Protein AF-A0A937AB91-F1 (afdb_monomer_lite)

pLDDT: mean 72.65, std 16.51, range [48.28, 94.38]

Foldseek 3Di:
DPDPPVVVVVVVVVVVVVVVVVVVVVVVVVVCVVDPDDPPDPPPDDPPPPDDDDDDDD

Radius of gyration: 21.01 Å; chains: 1; bounding box: 45×52×47 Å

Structure (mmCIF, N/CA/C/O backbone):
data_AF-A0A937AB91-F1
#
_entry.id   AF-A0A937AB91-F1
#
loop_
_atom_site.group_PDB
_atom_site.id
_atom_site.type_symbol
_atom_site.label_atom_id
_atom_site.label_alt_id
_atom_site.label_comp_id
_atom_site.label_asym_id
_atom_site.label_entity_id
_atom_site.label_seq_id
_atom_site.pdbx_PDB_ins_code
_atom_site.Cartn_x
_atom_site.Cartn_y
_atom_site.Cartn_z
_atom_site.occupancy
_atom_site.B_iso_or_equiv
_atom_site.auth_seq_id
_atom_site.auth_comp_id
_atom_site.auth_asym_id
_atom_site.auth_atom_id
_atom_site.pdbx_PDB_model_num
ATOM 1 N N . MET A 1 1 ? 20.148 -1.720 -23.374 1.00 64.50 1 MET A N 1
ATOM 2 C CA . MET A 1 1 ? 19.427 -1.750 -22.082 1.00 64.50 1 MET A CA 1
ATOM 3 C C . MET A 1 1 ? 18.223 -2.670 -22.204 1.00 64.50 1 MET A C 1
ATOM 5 O O . MET A 1 1 ? 17.521 -2.580 -23.207 1.00 64.50 1 MET A O 1
ATOM 9 N N . ALA A 1 2 ? 17.984 -3.556 -21.231 1.00 75.00 2 ALA A N 1
ATOM 10 C CA . ALA A 1 2 ? 16.714 -4.278 -21.165 1.00 75.00 2 ALA A CA 1
ATOM 11 C C . ALA A 1 2 ? 15.574 -3.253 -21.077 1.00 75.00 2 ALA A C 1
ATOM 13 O O . ALA A 1 2 ? 15.711 -2.243 -20.385 1.00 75.00 2 ALA A O 1
ATOM 14 N N . LYS A 1 3 ? 14.479 -3.478 -21.810 1.00 79.81 3 LYS A N 1
ATOM 15 C CA . LYS A 1 3 ? 13.302 -2.609 -21.733 1.00 79.81 3 LYS A CA 1
ATOM 16 C C . LYS A 1 3 ? 12.845 -2.567 -20.265 1.00 79.81 3 LYS A C 1
ATOM 18 O O . LYS A 1 3 ? 12.572 -3.639 -19.719 1.00 79.81 3 LYS A O 1
ATOM 23 N N . PRO A 1 4 ? 12.780 -1.395 -19.611 1.00 79.50 4 PRO A N 1
ATOM 24 C CA . PRO A 1 4 ? 12.277 -1.311 -18.246 1.00 79.50 4 PRO A CA 1
ATOM 25 C C . PRO A 1 4 ? 10.839 -1.846 -18.202 1.00 79.50 4 PRO A C 1
ATOM 27 O O . PRO A 1 4 ? 9.939 -1.330 -18.865 1.00 79.50 4 PRO A O 1
ATOM 30 N N . ASN A 1 5 ? 10.628 -2.936 -17.459 1.00 83.19 5 ASN A N 1
ATOM 31 C CA . ASN A 1 5 ? 9.318 -3.567 -17.311 1.00 83.19 5 ASN A CA 1
ATOM 32 C C . ASN A 1 5 ? 8.520 -2.842 -16.218 1.00 83.19 5 ASN A C 1
ATOM 34 O O . ASN A 1 5 ? 8.341 -3.334 -15.101 1.00 83.19 5 ASN A O 1
ATOM 38 N N . TYR A 1 6 ? 8.048 -1.643 -16.557 1.00 86.12 6 TYR A N 1
ATOM 39 C CA . TYR A 1 6 ? 7.270 -0.794 -15.655 1.00 86.12 6 TYR A CA 1
ATOM 40 C C . TYR A 1 6 ? 5.973 -1.457 -15.173 1.00 86.12 6 TYR A C 1
ATOM 42 O O . TYR A 1 6 ? 5.515 -1.171 -14.069 1.00 86.12 6 TYR A O 1
ATOM 50 N N . SER A 1 7 ? 5.397 -2.380 -15.950 1.00 88.00 7 SER A N 1
ATOM 51 C CA . SER A 1 7 ? 4.204 -3.132 -15.543 1.00 88.00 7 SER A CA 1
ATOM 52 C C . SER A 1 7 ? 4.481 -4.046 -14.347 1.00 88.00 7 SER A C 1
ATOM 54 O O . SER A 1 7 ? 3.661 -4.127 -13.430 1.00 88.00 7 SER A O 1
ATOM 56 N N . PHE A 1 8 ? 5.644 -4.706 -14.321 1.00 88.25 8 PHE A N 1
ATOM 57 C CA . PHE A 1 8 ? 6.057 -5.529 -13.185 1.00 88.25 8 PHE A CA 1
ATOM 58 C C . PHE A 1 8 ? 6.398 -4.670 -11.965 1.00 88.25 8 PHE A C 1
ATOM 60 O O . PHE A 1 8 ? 5.914 -4.952 -10.871 1.00 88.25 8 PHE A O 1
ATOM 67 N N . GLU A 1 9 ? 7.155 -3.587 -12.150 1.00 90.38 9 GLU A N 1
ATOM 68 C CA . GLU A 1 9 ? 7.527 -2.676 -11.061 1.00 90.38 9 GLU A CA 1
ATOM 69 C C . GLU A 1 9 ? 6.297 -2.014 -10.418 1.00 90.38 9 GLU A C 1
ATOM 71 O O . GLU A 1 9 ? 6.188 -1.940 -9.191 1.00 90.38 9 GLU A O 1
ATOM 76 N N . LYS A 1 10 ? 5.311 -1.618 -11.232 1.00 92.50 10 LYS A N 1
ATOM 77 C CA . LYS A 1 10 ? 4.020 -1.115 -10.752 1.00 92.50 10 LYS A CA 1
ATOM 78 C C . LYS A 1 10 ? 3.290 -2.173 -9.925 1.00 92.50 10 LYS A C 1
ATOM 80 O O . LYS A 1 10 ? 2.889 -1.886 -8.799 1.00 92.50 10 LYS A O 1
ATOM 85 N N . ARG A 1 11 ? 3.171 -3.406 -10.437 1.00 92.31 11 ARG A N 1
ATOM 86 C CA . ARG A 1 11 ? 2.510 -4.509 -9.722 1.00 92.31 11 ARG A CA 1
ATOM 87 C C . ARG A 1 11 ? 3.224 -4.847 -8.409 1.00 92.31 11 ARG A C 1
ATOM 89 O O . ARG A 1 11 ? 2.551 -5.079 -7.415 1.00 92.31 11 ARG A O 1
ATOM 96 N N . GLN A 1 12 ? 4.558 -4.826 -8.370 1.00 94.19 12 GLN A N 1
ATOM 97 C CA . GLN A 1 12 ? 5.330 -5.036 -7.139 1.00 94.19 12 GLN A CA 1
ATOM 98 C C . GLN A 1 12 ? 5.061 -3.946 -6.095 1.00 94.19 12 GLN A C 1
ATOM 100 O O . GLN A 1 12 ? 4.823 -4.267 -4.933 1.00 94.19 12 GLN A O 1
ATOM 105 N N . ARG A 1 13 ? 5.024 -2.666 -6.497 1.00 93.06 13 ARG A N 1
ATOM 106 C CA . ARG A 1 13 ? 4.684 -1.559 -5.584 1.00 93.06 13 ARG A CA 1
ATOM 107 C C . ARG A 1 13 ? 3.270 -1.694 -5.019 1.00 93.06 13 ARG A C 1
ATOM 109 O O . ARG A 1 13 ? 3.072 -1.481 -3.826 1.00 93.06 13 ARG A O 1
ATOM 116 N N . GLU A 1 14 ? 2.303 -2.067 -5.852 1.00 94.38 14 GLU A N 1
ATOM 117 C CA . GLU A 1 14 ? 0.914 -2.292 -5.428 1.00 94.38 14 GLU A CA 1
ATOM 118 C C . GLU A 1 14 ? 0.808 -3.489 -4.474 1.00 94.38 14 GLU A C 1
ATOM 120 O O . GLU A 1 14 ? 0.192 -3.382 -3.416 1.00 94.38 14 GLU A O 1
ATOM 125 N N . LEU A 1 15 ? 1.480 -4.604 -4.790 1.00 92.31 15 LEU A N 1
ATOM 126 C CA . LEU A 1 15 ? 1.534 -5.789 -3.930 1.00 92.31 15 LEU A CA 1
ATOM 127 C C . LEU A 1 15 ? 2.203 -5.492 -2.584 1.00 92.31 15 LEU A C 1
ATOM 129 O O . LEU A 1 15 ? 1.716 -5.954 -1.556 1.00 92.31 15 LEU A O 1
ATOM 133 N N . ALA A 1 16 ? 3.281 -4.706 -2.563 1.00 93.81 16 ALA A N 1
ATOM 134 C CA . ALA A 1 16 ? 3.954 -4.308 -1.330 1.00 93.81 16 ALA A CA 1
ATOM 135 C C . ALA A 1 16 ? 3.052 -3.428 -0.450 1.00 93.81 16 ALA A C 1
ATOM 137 O O . ALA A 1 16 ? 2.920 -3.679 0.749 1.00 93.81 16 ALA A O 1
ATOM 138 N N . LYS A 1 17 ? 2.379 -2.433 -1.047 1.00 94.12 17 LYS A N 1
ATOM 139 C CA . LYS A 1 17 ? 1.403 -1.592 -0.336 1.00 94.12 17 LYS A CA 1
ATOM 140 C C . LYS A 1 17 ? 0.241 -2.423 0.207 1.00 94.12 17 LYS A C 1
ATOM 142 O O . LYS A 1 17 ? -0.122 -2.257 1.369 1.00 94.12 17 LYS A O 1
ATOM 147 N N . LYS A 1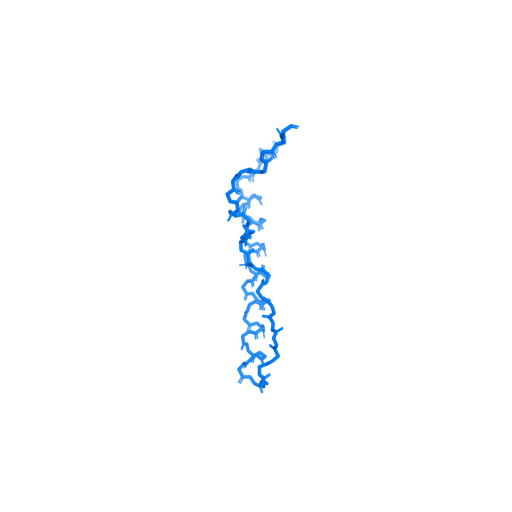 18 ? -0.302 -3.337 -0.604 1.00 93.69 18 LYS A N 1
ATOM 148 C CA . LYS A 1 18 ? -1.419 -4.202 -0.216 1.00 93.69 18 LYS A CA 1
ATOM 149 C C . LYS A 1 18 ? -1.037 -5.132 0.936 1.00 93.69 18 LYS A C 1
ATOM 151 O O . LYS A 1 18 ? -1.709 -5.097 1.959 1.00 93.69 18 LYS A O 1
ATOM 156 N N . LYS A 1 19 ? 0.089 -5.850 0.834 1.00 92.31 19 LYS A N 1
ATOM 157 C CA . LYS A 1 19 ? 0.600 -6.718 1.911 1.00 92.31 19 LYS A CA 1
ATOM 158 C C . LYS A 1 19 ? 0.791 -5.953 3.219 1.00 92.31 19 LYS A C 1
ATOM 160 O O . LYS A 1 19 ? 0.331 -6.406 4.257 1.00 92.31 19 LYS A O 1
ATOM 165 N N . LYS A 1 20 ? 1.397 -4.761 3.164 1.00 92.50 20 LYS A N 1
ATOM 166 C CA . LYS A 1 20 ? 1.604 -3.922 4.354 1.00 92.50 20 LYS A CA 1
ATOM 167 C C . LYS A 1 20 ? 0.285 -3.433 4.965 1.00 92.50 20 LYS A C 1
ATOM 169 O O . LYS A 1 20 ? 0.187 -3.344 6.185 1.00 92.50 20 LYS A O 1
ATOM 174 N N . LYS A 1 21 ? -0.725 -3.103 4.147 1.00 92.81 21 LYS A N 1
ATOM 175 C CA . LYS A 1 21 ? -2.065 -2.723 4.633 1.00 92.81 21 LYS A CA 1
ATOM 176 C C . LYS A 1 21 ? -2.778 -3.925 5.261 1.00 92.81 21 LYS A C 1
ATOM 178 O O . LYS A 1 21 ? -3.290 -3.797 6.365 1.00 92.81 21 LYS A O 1
ATOM 183 N N . GLU A 1 22 ? -2.766 -5.081 4.600 1.00 88.31 22 GLU A N 1
ATOM 184 C CA . GLU A 1 22 ? -3.402 -6.312 5.091 1.00 88.31 22 GLU A CA 1
ATOM 185 C C . GLU A 1 22 ? -2.758 -6.831 6.384 1.00 88.31 22 GLU A C 1
ATOM 187 O O . GLU A 1 22 ? -3.479 -7.195 7.306 1.00 88.31 22 GLU A O 1
ATOM 192 N N . GLU A 1 23 ? -1.428 -6.800 6.504 1.00 89.56 23 GLU A N 1
ATOM 193 C CA . GLU A 1 23 ? -0.718 -7.198 7.729 1.00 89.56 23 GLU A CA 1
ATOM 194 C C . GLU A 1 23 ? -1.065 -6.279 8.905 1.00 89.56 23 GLU A C 1
ATOM 196 O O . GLU A 1 23 ? -1.451 -6.758 9.969 1.00 89.56 23 GLU A O 1
ATOM 201 N N . LYS A 1 24 ? -1.044 -4.955 8.694 1.00 89.62 24 LYS A N 1
ATOM 202 C CA . LYS A 1 24 ? -1.463 -3.983 9.715 1.00 89.62 24 LYS A CA 1
ATOM 203 C C . LYS A 1 24 ? -2.918 -4.170 10.135 1.00 89.62 24 LYS A C 1
ATOM 205 O O . LYS A 1 24 ? -3.229 -4.048 11.315 1.00 89.62 24 LYS A O 1
ATOM 210 N N . LEU A 1 25 ? -3.817 -4.425 9.184 1.00 83.38 25 LEU A N 1
ATOM 211 C CA . LEU A 1 25 ? -5.229 -4.676 9.480 1.00 83.38 25 LEU A CA 1
ATOM 212 C C . LEU A 1 25 ? -5.407 -5.970 10.271 1.00 83.38 25 LEU A C 1
ATOM 214 O O . LEU A 1 25 ? -6.165 -5.980 11.236 1.00 83.38 25 LEU A O 1
ATOM 218 N N . LYS A 1 26 ? -4.683 -7.032 9.904 1.00 85.19 26 LYS A N 1
ATOM 219 C CA . LYS A 1 26 ? -4.709 -8.307 10.619 1.00 85.19 26 LYS A CA 1
ATOM 220 C C . LYS A 1 26 ? -4.170 -8.163 12.041 1.00 85.19 26 LYS A C 1
ATOM 222 O O . LYS A 1 26 ? -4.815 -8.640 12.960 1.00 85.19 26 LYS A O 1
ATOM 227 N N . GLU A 1 27 ? -3.059 -7.454 12.238 1.00 84.81 27 GLU A N 1
ATOM 228 C CA . GLU A 1 27 ? -2.501 -7.196 13.572 1.00 84.81 27 GLU A CA 1
ATOM 229 C C . GLU A 1 27 ? -3.449 -6.348 14.436 1.00 84.81 27 GLU A C 1
ATOM 231 O O . GLU A 1 27 ? -3.681 -6.670 15.599 1.00 84.81 27 GLU A O 1
ATOM 236 N N . LYS A 1 28 ? -4.052 -5.293 13.870 1.00 81.50 28 LYS A N 1
ATOM 237 C CA . LYS A 1 28 ? -5.078 -4.498 14.566 1.00 81.50 28 LYS A CA 1
ATOM 238 C C . LYS A 1 28 ? -6.295 -5.351 14.943 1.00 81.50 28 LYS A C 1
ATOM 240 O O . LYS A 1 28 ? -6.806 -5.212 16.050 1.00 81.50 28 LYS A O 1
ATOM 245 N N . ALA A 1 29 ? -6.756 -6.217 14.039 1.00 81.62 29 ALA A N 1
ATOM 246 C CA . ALA A 1 29 ? -7.885 -7.110 14.284 1.00 81.62 29 ALA A CA 1
ATOM 247 C C . ALA A 1 29 ? -7.574 -8.139 15.381 1.00 81.62 29 ALA A C 1
ATOM 249 O O . ALA A 1 29 ? -8.397 -8.333 16.269 1.00 81.62 29 ALA A O 1
ATOM 250 N N . ASP A 1 30 ? -6.381 -8.736 15.356 1.00 79.31 30 ASP A N 1
ATOM 251 C CA . ASP A 1 30 ? -5.917 -9.707 16.351 1.00 79.31 30 ASP A CA 1
ATOM 252 C C . ASP A 1 30 ? -5.779 -9.062 17.742 1.00 79.31 30 ASP A C 1
ATOM 254 O O . ASP A 1 30 ? -6.325 -9.561 18.725 1.00 79.31 30 ASP A O 1
ATOM 258 N N . ARG A 1 31 ? -5.191 -7.856 17.818 1.00 77.31 31 ARG A N 1
ATOM 259 C CA . ARG A 1 31 ? -5.134 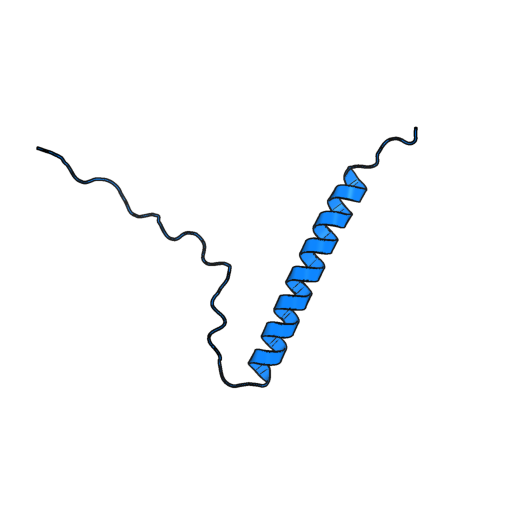-7.077 19.068 1.00 77.31 31 ARG A CA 1
ATOM 260 C C . ARG A 1 31 ? -6.519 -6.694 19.595 1.00 77.31 31 ARG A C 1
ATOM 262 O O . ARG A 1 31 ? -6.732 -6.750 20.801 1.00 77.31 31 ARG A O 1
ATOM 269 N N . LYS A 1 32 ? -7.461 -6.322 18.721 1.00 71.88 32 LYS A N 1
ATOM 270 C CA . LYS A 1 32 ? -8.844 -5.979 19.106 1.00 71.88 32 LYS A CA 1
ATOM 271 C C . LYS A 1 32 ? -9.666 -7.206 19.519 1.00 71.88 32 LYS A C 1
ATOM 273 O O . LYS A 1 32 ? -10.637 -7.057 20.250 1.00 71.88 32 LYS A O 1
ATOM 278 N N . ALA A 1 33 ? -9.303 -8.399 19.049 1.00 70.19 33 ALA A N 1
ATOM 279 C CA . ALA A 1 33 ? -9.925 -9.647 19.479 1.00 70.19 33 ALA A CA 1
ATOM 280 C C . ALA A 1 33 ? -9.450 -10.090 20.877 1.00 70.19 33 ALA A C 1
ATOM 282 O O . ALA A 1 33 ? -10.185 -10.796 21.561 1.00 70.19 33 ALA A O 1
ATOM 283 N N . GLY A 1 34 ? -8.249 -9.673 21.305 1.00 64.00 34 GLY A N 1
ATOM 284 C CA . GLY A 1 34 ? -7.660 -10.044 22.599 1.00 64.00 34 GLY A CA 1
ATOM 285 C C . GLY A 1 34 ? -7.707 -8.976 23.699 1.00 64.00 34 GLY A C 1
ATOM 286 O O . GLY A 1 34 ? -7.516 -9.311 24.865 1.00 64.00 34 GLY A O 1
ATOM 287 N N . VAL A 1 35 ? -7.948 -7.704 23.366 1.00 54.94 35 VAL A N 1
ATOM 288 C CA . VAL A 1 35 ? -7.991 -6.593 24.330 1.00 54.94 35 VAL A CA 1
ATOM 289 C C . VAL A 1 35 ? -9.234 -5.748 24.065 1.00 54.94 35 VAL A C 1
ATOM 291 O O . VAL A 1 35 ? -9.492 -5.361 22.925 1.00 54.94 35 VAL A O 1
ATOM 294 N N . GLU A 1 36 ? -9.987 -5.489 25.138 1.00 54.47 36 GLU A N 1
ATOM 295 C CA . GLU A 1 36 ? -11.090 -4.523 25.252 1.00 54.47 36 GLU A CA 1
ATOM 296 C C . GLU A 1 36 ? -10.919 -3.303 24.325 1.00 54.47 36 GLU A C 1
ATOM 298 O O . GLU A 1 36 ? -9.796 -2.834 24.113 1.00 54.47 36 GLU A O 1
ATOM 303 N N . PRO A 1 37 ? -12.017 -2.774 23.755 1.00 51.56 37 PRO A N 1
ATOM 304 C CA . PRO A 1 37 ? -11.994 -1.918 22.575 1.00 51.56 37 PRO A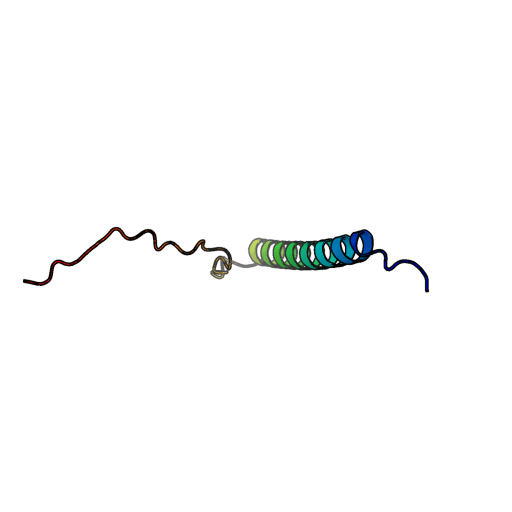 CA 1
ATOM 305 C C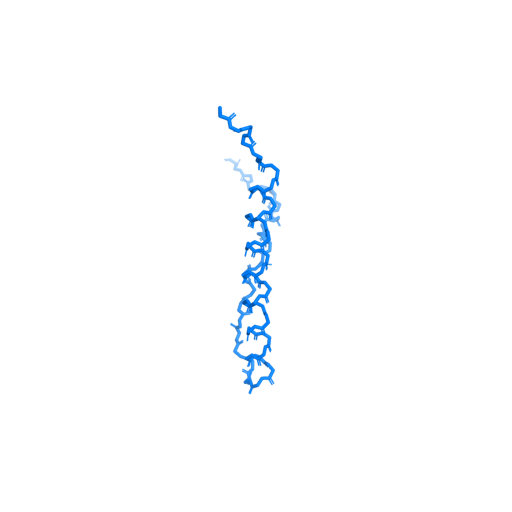 . PRO A 1 37 ? -1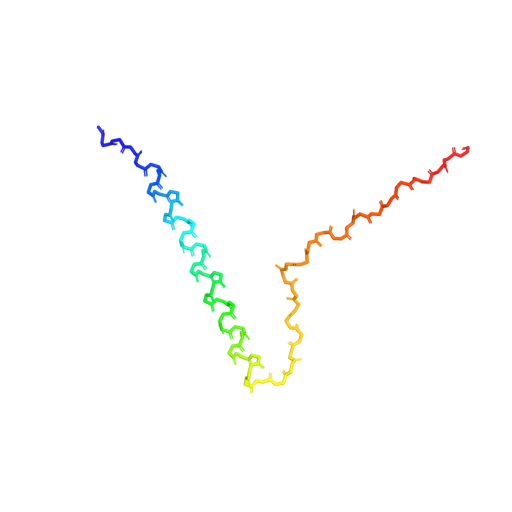1.260 -0.594 22.825 1.00 51.56 37 PRO A C 1
ATOM 307 O O . PRO A 1 37 ? -11.867 0.419 23.161 1.00 51.56 37 PRO A O 1
ATOM 310 N N . ALA A 1 38 ? -9.953 -0.564 22.571 1.00 56.25 38 ALA A N 1
ATOM 311 C CA . ALA A 1 38 ? -9.252 0.689 22.346 1.00 56.25 38 ALA A CA 1
ATOM 312 C C . ALA A 1 38 ? -9.787 1.292 21.032 1.00 56.25 38 ALA A C 1
ATOM 314 O O . ALA A 1 38 ? -9.839 0.574 20.021 1.00 56.25 38 ALA A O 1
ATOM 315 N N . PRO A 1 39 ? -10.198 2.574 21.010 1.00 52.25 39 PRO A N 1
ATOM 316 C CA . PRO A 1 39 ? -10.699 3.227 19.810 1.00 52.25 39 PRO A CA 1
ATOM 317 C C . PRO A 1 39 ? -9.547 3.380 18.814 1.00 52.25 39 PRO A C 1
ATOM 319 O O . PRO A 1 39 ? -8.835 4.375 18.786 1.00 52.25 39 PRO A O 1
ATOM 322 N N . SER A 1 40 ? -9.325 2.355 17.995 1.00 53.84 40 SER A N 1
ATOM 323 C CA . SER A 1 40 ? -8.572 2.507 16.759 1.00 53.84 40 SER A CA 1
ATOM 324 C C . SER A 1 40 ? -9.461 3.287 15.806 1.00 53.84 40 SER A C 1
ATOM 326 O O . SER A 1 40 ? -10.324 2.711 15.144 1.00 53.84 40 SER A O 1
ATOM 328 N N . GLU A 1 41 ? -9.276 4.604 15.808 1.00 54.72 41 GLU A N 1
ATOM 329 C CA . GLU A 1 41 ? -9.864 5.521 14.842 1.00 54.72 41 GLU A CA 1
ATOM 330 C C . GLU A 1 41 ? -9.721 4.966 13.414 1.00 54.72 41 GLU A C 1
ATOM 332 O O . GLU A 1 41 ? -8.667 4.418 13.048 1.00 54.72 41 GLU A O 1
ATOM 337 N N . PRO A 1 42 ? -10.774 5.075 12.589 1.00 52.31 42 PRO A N 1
ATOM 338 C CA . PRO A 1 42 ? -10.692 4.695 11.196 1.00 52.31 42 PRO A CA 1
ATOM 339 C C . PRO A 1 42 ? -9.818 5.718 10.463 1.00 52.31 42 PRO A C 1
ATOM 341 O O . PRO A 1 42 ? -10.261 6.805 10.112 1.00 52.31 42 PRO A O 1
ATOM 344 N N . GLU A 1 43 ? -8.581 5.337 10.150 1.00 57.19 43 GLU A N 1
ATOM 345 C CA . GLU A 1 43 ? -7.715 6.017 9.168 1.00 57.19 43 GLU A CA 1
ATOM 346 C C . GLU A 1 43 ? -8.216 5.774 7.720 1.00 57.19 43 GLU A C 1
ATOM 348 O O . GLU A 1 43 ? -7.449 5.493 6.804 1.00 57.19 43 GLU A O 1
ATOM 353 N N . ASP A 1 44 ? -9.536 5.791 7.543 1.00 51.09 44 ASP A N 1
ATOM 354 C CA . ASP A 1 44 ? -10.274 5.721 6.279 1.00 51.09 44 ASP A CA 1
ATOM 355 C C . ASP A 1 44 ? -11.667 6.345 6.513 1.00 51.09 44 ASP A C 1
ATOM 357 O O . ASP A 1 44 ? -12.705 5.809 6.135 1.00 51.09 44 ASP A O 1
ATOM 361 N N . ALA A 1 45 ? -11.709 7.471 7.233 1.00 49.19 45 ALA A N 1
ATOM 362 C CA . ALA A 1 45 ? -12.831 8.382 7.097 1.00 49.19 45 ALA A CA 1
ATOM 363 C C . ALA A 1 45 ? -12.706 9.001 5.692 1.00 49.19 45 ALA A C 1
ATOM 365 O O . ALA A 1 45 ? -11.711 9.691 5.436 1.00 49.19 45 ALA A O 1
ATOM 366 N N . PRO A 1 46 ? -13.651 8.776 4.755 1.00 51.34 46 PRO A N 1
ATOM 367 C CA . PRO A 1 46 ? -13.728 9.645 3.587 1.00 51.34 46 PRO A CA 1
ATOM 368 C C . PRO A 1 46 ? -13.855 11.082 4.110 1.00 51.34 46 PRO A C 1
ATOM 370 O O . PRO A 1 46 ? -14.473 11.266 5.164 1.00 51.34 46 PRO A O 1
ATOM 373 N N . PRO A 1 47 ? -13.282 12.103 3.447 1.00 52.09 47 PRO A N 1
ATOM 374 C CA . PRO A 1 47 ? -13.532 13.479 3.842 1.00 52.09 47 PRO A CA 1
ATOM 375 C C . PRO A 1 47 ? -15.035 13.737 3.703 1.00 52.09 47 PRO A C 1
ATOM 377 O O . PRO A 1 47 ? -15.540 14.044 2.627 1.00 52.09 47 PRO A O 1
ATOM 380 N N . ALA A 1 48 ? -15.765 13.564 4.801 1.00 56.84 48 ALA A N 1
ATOM 381 C CA . ALA A 1 48 ? -17.130 14.003 4.960 1.00 56.84 48 ALA A CA 1
ATOM 382 C C . ALA A 1 48 ? -17.084 15.524 5.093 1.00 56.84 48 ALA A C 1
ATOM 384 O O . ALA A 1 48 ? -17.128 16.060 6.193 1.00 56.84 48 ALA A O 1
ATOM 385 N N . GLN A 1 49 ? -16.910 16.204 3.962 1.00 48.28 49 GLN A N 1
ATOM 386 C CA . GLN A 1 49 ? -17.260 17.609 3.785 1.00 48.28 49 GLN A CA 1
ATOM 387 C C . GLN A 1 49 ? -17.916 17.776 2.411 1.00 48.28 49 GLN A C 1
ATOM 389 O O . GLN A 1 49 ? -17.501 18.577 1.582 1.00 48.28 49 GLN A O 1
ATOM 394 N N . ASP A 1 50 ? -18.964 16.984 2.187 1.00 53.78 50 ASP A N 1
ATOM 395 C CA . ASP A 1 50 ? -20.144 17.481 1.488 1.00 53.78 50 ASP A CA 1
ATOM 396 C C . ASP A 1 50 ? -20.913 18.326 2.519 1.00 53.78 50 ASP A C 1
ATOM 398 O O . ASP A 1 50 ? -21.722 17.822 3.296 1.00 53.78 50 ASP A O 1
ATOM 402 N N . VAL A 1 51 ? -20.545 19.604 2.640 1.00 54.84 51 VAL A N 1
ATOM 403 C CA . VAL A 1 51 ? -21.419 20.621 3.229 1.00 54.84 51 VAL A CA 1
ATOM 404 C C . VAL A 1 51 ? -21.737 21.620 2.132 1.00 54.84 51 VAL A C 1
ATOM 406 O O . VAL A 1 51 ? -20.862 22.253 1.543 1.00 54.84 51 VAL A O 1
ATOM 409 N N . ALA A 1 52 ? -23.025 21.661 1.828 1.00 55.00 52 ALA A N 1
ATOM 410 C CA . ALA A 1 52 ? -23.671 22.494 0.842 1.00 55.00 52 ALA A CA 1
ATOM 411 C C . ALA A 1 52 ? -23.311 23.993 0.959 1.00 55.00 52 ALA A C 1
ATOM 413 O O . ALA A 1 52 ? -23.013 24.515 2.031 1.00 55.00 52 ALA A O 1
ATOM 414 N N . ALA A 1 53 ? -23.383 24.673 -0.187 1.00 56.84 53 ALA A N 1
ATOM 415 C CA . ALA A 1 53 ? -23.277 26.121 -0.404 1.00 56.84 53 ALA A CA 1
ATOM 416 C C . ALA A 1 53 ? -24.267 26.978 0.439 1.00 56.84 53 ALA A C 1
ATOM 418 O O . ALA A 1 53 ? -25.191 26.425 1.032 1.00 56.84 53 ALA A O 1
ATOM 419 N N . PRO A 1 54 ? -24.290 28.322 0.289 1.00 61.72 54 PRO A N 1
ATOM 420 C CA . PRO A 1 54 ? -23.286 29.360 0.592 1.00 61.72 54 PRO A CA 1
ATOM 421 C C . PRO A 1 54 ? -23.824 30.367 1.655 1.00 61.72 54 PRO A C 1
ATOM 423 O O . PRO A 1 54 ? -25.039 30.467 1.820 1.00 61.72 54 PRO A O 1
ATOM 426 N N . PRO A 1 55 ? -23.011 31.212 2.327 1.00 59.47 55 PRO A N 1
ATOM 427 C CA . PRO A 1 55 ? -23.559 32.397 2.981 1.00 59.47 55 PRO A CA 1
ATOM 428 C C . PRO A 1 55 ? -23.503 33.610 2.042 1.00 59.47 55 PRO A C 1
ATOM 430 O O . PRO A 1 55 ? -22.437 34.087 1.656 1.00 59.47 55 PRO A O 1
ATOM 433 N N . SER A 1 56 ? -24.692 34.095 1.692 1.00 57.12 56 SER A N 1
ATOM 434 C CA . SER A 1 56 ? -24.973 35.411 1.122 1.00 57.12 56 SER A CA 1
ATOM 435 C C . SER A 1 56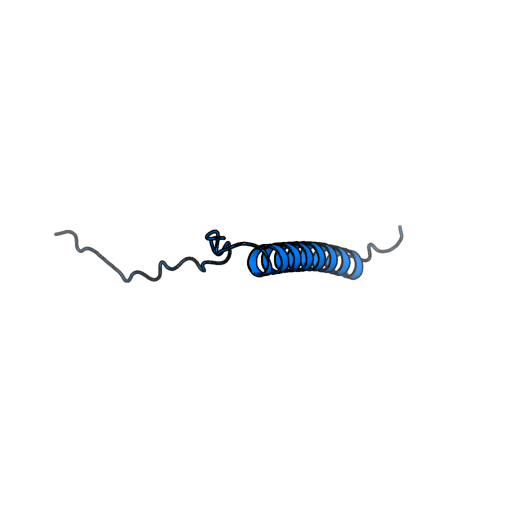 ? -24.244 36.525 1.883 1.00 57.12 56 SER A C 1
ATOM 437 O O . SER A 1 56 ? -24.362 36.608 3.106 1.00 57.12 56 SER A O 1
ATOM 439 N N . GLN A 1 57 ? -23.546 37.413 1.173 1.00 61.12 57 GLN A N 1
ATOM 440 C CA . GLN A 1 57 ? -23.193 38.735 1.699 1.00 61.12 57 GLN A CA 1
ATOM 441 C C . GLN A 1 57 ? -24.126 39.772 1.078 1.00 61.12 57 GLN A C 1
ATOM 443 O O . GLN A 1 57 ? -24.325 39.777 -0.139 1.00 61.12 57 GLN A O 1
ATOM 448 N N . GLY A 1 58 ? -24.744 40.567 1.953 1.00 58.03 58 GLY A N 1
ATOM 449 C CA . GLY A 1 58 ? -25.489 41.776 1.607 1.00 58.03 58 GLY A CA 1
ATOM 450 C C . GLY A 1 58 ? -24.599 43.004 1.513 1.00 58.03 58 GLY A C 1
ATOM 451 O O . GLY A 1 58 ? -23.382 42.880 1.780 1.00 58.03 58 GLY A O 1
#

Secondary structure (DSSP, 8-state):
-PPP-HHHHHHHHHHHHHHHHHHHHHHHHHHHHHSS------TT--------------

Sequence (58 aa):
MAKPNYSFEKRQRELAKKKKKEEKLKEKADRKAGVEPAPSEPEDAPPAQDVAAPPSQG